Protein AF-A0A8S0X284-F1 (afdb_monomer_lite)

Organism: NCBI:txid2707345

Structure (mmCIF, N/CA/C/O backbone):
data_AF-A0A8S0X284-F1
#
_entry.id   AF-A0A8S0X284-F1
#
loop_
_atom_site.group_PDB
_atom_si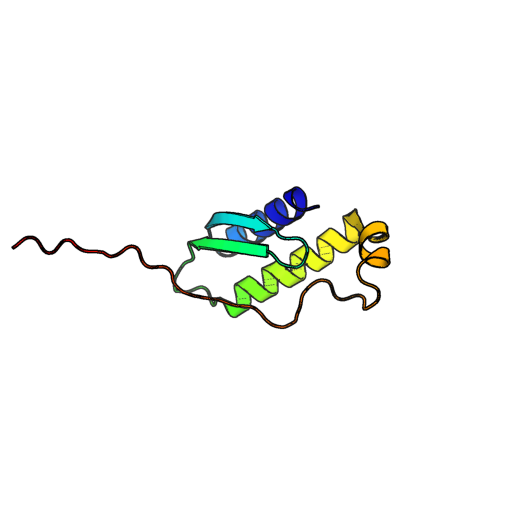te.id
_atom_site.type_symbol
_atom_site.label_atom_id
_atom_site.label_alt_id
_atom_site.label_comp_id
_atom_site.label_asym_id
_atom_site.label_entity_id
_atom_site.label_seq_id
_atom_site.pdbx_PDB_ins_code
_atom_site.Cartn_x
_atom_site.Cartn_y
_atom_site.Cartn_z
_atom_site.occupancy
_atom_site.B_iso_or_equiv
_atom_site.auth_seq_id
_atom_site.auth_comp_id
_atom_site.auth_asym_id
_atom_site.auth_atom_id
_atom_site.pdbx_PDB_model_num
ATOM 1 N N . MET A 1 1 ? 7.916 -13.129 -9.376 1.00 80.75 1 MET A N 1
ATOM 2 C CA . MET A 1 1 ? 7.482 -11.735 -9.134 1.00 80.75 1 MET A CA 1
ATOM 3 C C . MET A 1 1 ? 6.398 -11.617 -8.053 1.00 80.75 1 MET A C 1
ATOM 5 O O . MET A 1 1 ? 6.632 -10.895 -7.093 1.00 80.75 1 MET A O 1
ATOM 9 N N . LEU A 1 2 ? 5.258 -12.328 -8.137 1.00 85.12 2 LEU A N 1
ATOM 10 C CA . LEU A 1 2 ? 4.192 -12.252 -7.111 1.00 85.12 2 LEU A CA 1
ATOM 11 C C . LEU A 1 2 ? 4.647 -12.669 -5.701 1.00 85.12 2 LEU A C 1
ATOM 13 O O . LEU A 1 2 ? 4.325 -11.983 -4.736 1.00 85.12 2 LEU A O 1
ATOM 17 N N . SER A 1 3 ? 5.444 -13.733 -5.571 1.00 87.31 3 SER A N 1
ATOM 18 C CA . SER A 1 3 ? 5.978 -14.165 -4.269 1.00 87.31 3 SER A CA 1
ATOM 19 C C . SER A 1 3 ? 6.895 -13.111 -3.634 1.00 87.31 3 SER A C 1
ATOM 21 O O . SER A 1 3 ? 6.794 -12.839 -2.441 1.00 87.31 3 SER A O 1
ATOM 23 N N . SER A 1 4 ? 7.744 -12.459 -4.435 1.00 91.00 4 SER A N 1
ATOM 24 C CA . SER A 1 4 ? 8.606 -11.360 -3.977 1.00 91.00 4 SER A CA 1
ATOM 25 C C . SER A 1 4 ? 7.776 -10.147 -3.559 1.00 91.00 4 SER A C 1
ATOM 27 O O . SER A 1 4 ? 8.034 -9.542 -2.522 1.00 91.00 4 SER A O 1
ATOM 29 N N . LEU A 1 5 ? 6.726 -9.829 -4.328 1.00 92.62 5 LEU A N 1
ATOM 30 C CA . LEU A 1 5 ? 5.796 -8.752 -4.005 1.00 92.62 5 LEU A CA 1
ATOM 31 C C . LEU A 1 5 ? 5.083 -8.993 -2.669 1.00 92.62 5 LEU A C 1
ATOM 33 O O . LEU A 1 5 ? 5.044 -8.087 -1.837 1.00 92.62 5 LEU A O 1
ATOM 37 N N . ARG A 1 6 ? 4.595 -10.218 -2.441 1.00 94.44 6 ARG A N 1
ATOM 38 C CA . ARG A 1 6 ? 4.014 -10.626 -1.159 1.00 94.44 6 ARG A CA 1
ATOM 39 C C . ARG A 1 6 ? 4.995 -10.391 -0.011 1.00 94.44 6 ARG A C 1
ATOM 41 O O . ARG A 1 6 ? 4.638 -9.726 0.954 1.00 94.44 6 ARG A O 1
ATOM 48 N N . ALA A 1 7 ? 6.241 -10.845 -0.148 1.00 95.00 7 ALA A N 1
ATOM 49 C CA . ALA A 1 7 ? 7.258 -10.680 0.890 1.00 95.00 7 ALA A CA 1
ATOM 50 C C . ALA A 1 7 ? 7.558 -9.200 1.208 1.00 95.00 7 ALA A C 1
ATOM 52 O O . ALA A 1 7 ? 7.788 -8.840 2.363 1.00 95.00 7 ALA A O 1
ATOM 53 N N . TYR A 1 8 ? 7.545 -8.309 0.210 1.00 95.38 8 TYR A N 1
ATOM 54 C CA . TYR A 1 8 ? 7.685 -6.872 0.471 1.00 95.38 8 TYR A CA 1
ATOM 55 C C . TYR A 1 8 ? 6.464 -6.286 1.167 1.00 95.38 8 TYR A C 1
ATOM 57 O O . TYR A 1 8 ? 6.618 -5.447 2.052 1.00 95.38 8 TYR A O 1
ATOM 65 N N . PHE A 1 9 ? 5.263 -6.708 0.780 1.00 96.12 9 PHE A N 1
ATOM 66 C CA . PHE A 1 9 ? 4.038 -6.246 1.419 1.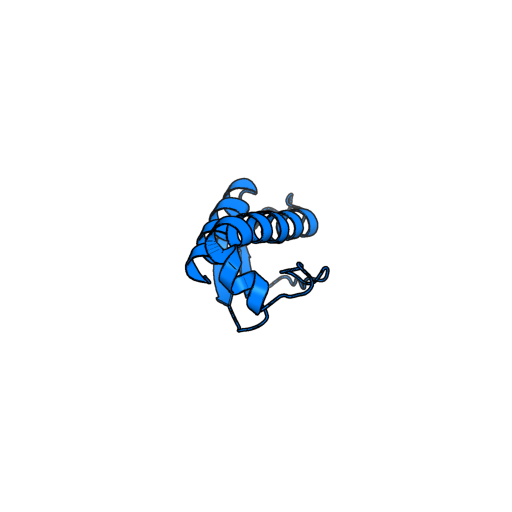00 96.12 9 PHE A CA 1
ATOM 67 C C . PHE A 1 9 ? 3.950 -6.706 2.870 1.00 96.12 9 PHE A C 1
ATOM 69 O O . PHE A 1 9 ? 3.591 -5.896 3.717 1.00 96.12 9 PHE A O 1
ATOM 76 N N . GLU A 1 10 ? 4.351 -7.940 3.177 1.00 95.88 10 GLU A N 1
ATOM 77 C CA . GLU A 1 10 ? 4.442 -8.445 4.551 1.00 95.88 10 GLU A CA 1
ATOM 78 C C . GLU A 1 10 ? 5.413 -7.598 5.386 1.00 95.88 10 GLU A C 1
ATOM 80 O O . GLU A 1 10 ? 5.061 -7.162 6.480 1.00 95.88 10 GLU A O 1
ATOM 85 N N . LYS A 1 11 ? 6.592 -7.261 4.842 1.00 96.12 11 LYS A N 1
ATOM 86 C CA . LYS A 1 11 ? 7.561 -6.374 5.513 1.00 96.12 11 LYS A CA 1
ATOM 87 C C . LYS A 1 11 ? 7.007 -4.977 5.778 1.00 96.12 11 LYS A C 1
ATOM 89 O O . LYS A 1 11 ? 7.222 -4.430 6.855 1.00 96.12 11 LYS A O 1
ATOM 94 N N . VAL A 1 12 ? 6.323 -4.386 4.798 1.00 96.69 12 VAL A N 1
ATOM 95 C CA . VAL A 1 12 ? 5.706 -3.065 4.972 1.00 96.69 12 VAL A CA 1
ATOM 96 C C . VAL A 1 12 ? 4.590 -3.145 6.005 1.00 96.69 12 VAL A C 1
ATOM 98 O O . VAL A 1 12 ? 4.575 -2.323 6.908 1.00 96.69 12 VAL A O 1
ATOM 101 N N . CYS A 1 13 ? 3.699 -4.134 5.919 1.00 96.00 13 CYS A N 1
ATOM 102 C CA . CYS A 1 13 ? 2.600 -4.294 6.869 1.00 96.00 13 CYS A CA 1
ATOM 103 C C . CYS A 1 13 ? 3.111 -4.468 8.302 1.00 96.00 13 CYS A C 1
ATOM 105 O O . CYS A 1 13 ? 2.619 -3.778 9.190 1.00 96.00 13 CYS A O 1
ATOM 107 N N . ALA A 1 14 ? 4.157 -5.272 8.509 1.00 95.31 14 ALA A N 1
ATOM 108 C CA . ALA A 1 14 ? 4.779 -5.441 9.819 1.00 95.31 14 ALA A CA 1
ATOM 109 C C . ALA A 1 14 ? 5.280 -4.112 10.416 1.00 95.31 14 ALA A C 1
ATOM 111 O O . ALA A 1 14 ? 5.139 -3.887 11.611 1.00 95.31 14 ALA A O 1
ATOM 112 N N . GLY A 1 15 ? 5.804 -3.195 9.594 1.00 95.50 15 GLY A N 1
ATOM 113 C CA . GLY A 1 15 ? 6.229 -1.863 10.046 1.00 95.50 15 GLY A CA 1
ATOM 114 C C . GLY A 1 15 ? 5.088 -0.906 10.421 1.00 95.50 15 GLY A C 1
ATOM 115 O O . GLY A 1 15 ? 5.354 0.171 10.946 1.00 95.50 15 GLY A O 1
ATOM 116 N N . PHE A 1 16 ? 3.838 -1.272 10.132 1.00 95.06 16 PHE A N 1
ATOM 117 C CA . PHE A 1 16 ? 2.629 -0.525 10.492 1.00 95.06 16 PHE A CA 1
ATOM 118 C C . PHE A 1 16 ? 1.777 -1.269 11.535 1.00 95.06 16 PHE A C 1
ATOM 120 O O . PHE A 1 16 ? 0.627 -0.892 11.744 1.00 95.06 16 PHE A O 1
ATOM 127 N N . ASP A 1 17 ? 2.304 -2.332 12.153 1.00 95.56 17 ASP A N 1
ATOM 128 C CA . ASP A 1 17 ? 1.546 -3.244 13.023 1.00 95.56 17 ASP A CA 1
ATOM 129 C C . ASP A 1 17 ? 0.311 -3.852 12.326 1.00 95.56 17 ASP A C 1
ATOM 131 O O . ASP A 1 17 ? -0.707 -4.159 12.948 1.00 95.56 17 ASP A O 1
ATOM 135 N N . CYS A 1 18 ? 0.398 -4.022 11.005 1.00 95.19 18 CYS A N 1
ATOM 136 C CA . CYS A 1 18 ? -0.628 -4.633 10.171 1.00 95.19 18 CYS A CA 1
ATOM 137 C C . CYS A 1 18 ? -0.271 -6.087 9.843 1.00 95.19 18 CYS A C 1
ATOM 139 O O . CYS A 1 18 ? 0.892 -6.439 9.644 1.00 95.19 18 CYS A O 1
ATOM 141 N N . GLU A 1 19 ? -1.293 -6.917 9.664 1.00 94.69 19 GLU A N 1
ATOM 142 C CA . GLU A 1 19 ? -1.156 -8.324 9.295 1.00 94.69 19 GLU A CA 1
ATOM 143 C C . GLU A 1 19 ? -1.891 -8.602 7.979 1.00 94.69 19 GLU A C 1
ATOM 145 O O . GLU A 1 19 ? -3.065 -8.259 7.829 1.00 94.69 19 GLU A O 1
ATOM 150 N N . ILE A 1 20 ? -1.220 -9.254 7.027 1.00 94.69 20 ILE A N 1
ATOM 151 C CA . ILE A 1 20 ? -1.845 -9.709 5.780 1.00 94.69 20 ILE A CA 1
ATOM 152 C C . ILE A 1 20 ? -2.538 -11.048 6.036 1.00 94.69 20 ILE A C 1
ATOM 154 O O . ILE A 1 20 ? -1.878 -12.046 6.311 1.00 94.69 20 ILE A O 1
ATOM 158 N N . LYS A 1 21 ? -3.866 -11.074 5.907 1.00 94.38 21 LYS A N 1
ATOM 159 C CA . LYS A 1 21 ? -4.678 -12.296 5.998 1.00 94.38 21 LYS A CA 1
ATOM 160 C C . LYS A 1 21 ? -4.750 -13.028 4.671 1.00 94.38 21 LYS A C 1
ATOM 162 O O . LYS A 1 21 ? -4.579 -14.241 4.632 1.00 94.38 21 LYS A O 1
ATOM 167 N N . GLU A 1 22 ? -4.936 -12.287 3.584 1.00 93.75 22 GLU A N 1
ATOM 168 C CA . GLU A 1 22 ? -4.971 -12.846 2.235 1.00 93.75 22 GLU A CA 1
ATOM 169 C C . GLU A 1 22 ? -4.226 -11.936 1.262 1.00 93.75 22 GLU A C 1
ATOM 171 O O . GLU A 1 22 ? -4.253 -10.708 1.376 1.00 93.75 22 GLU A O 1
ATOM 176 N N . PHE A 1 23 ? -3.555 -12.557 0.294 1.00 94.12 23 PHE A N 1
ATOM 177 C CA . PHE A 1 23 ? -2.848 -11.875 -0.780 1.00 94.12 23 PHE A CA 1
ATOM 178 C C . PHE A 1 23 ? -3.063 -12.647 -2.074 1.00 94.12 23 PHE A C 1
ATOM 180 O O . PHE A 1 23 ? -2.566 -13.767 -2.202 1.00 94.12 23 PHE A O 1
ATOM 187 N N . ASN A 1 24 ? -3.754 -12.021 -3.023 1.00 92.50 24 ASN A N 1
ATOM 188 C CA . ASN A 1 24 ? -3.989 -12.563 -4.355 1.00 92.50 24 ASN A CA 1
ATOM 189 C C . ASN A 1 24 ? -3.552 -11.545 -5.407 1.00 92.50 24 ASN A C 1
ATOM 191 O O . ASN A 1 24 ? -3.688 -10.336 -5.219 1.00 92.50 24 ASN A O 1
ATOM 195 N N . GLY A 1 25 ? -3.007 -12.034 -6.515 1.00 88.88 25 GLY A N 1
ATOM 196 C CA . GLY A 1 25 ? -2.551 -11.199 -7.616 1.00 88.88 25 GLY A CA 1
ATOM 197 C C . GLY A 1 25 ? -3.147 -11.659 -8.930 1.00 88.88 25 GLY A C 1
ATOM 198 O O . GLY A 1 25 ? -3.102 -12.844 -9.245 1.00 88.88 25 GLY A O 1
ATOM 199 N N . GLU A 1 26 ? -3.658 -10.698 -9.684 1.00 88.12 26 GLU A N 1
ATOM 200 C CA . GLU A 1 26 ? -4.058 -10.843 -11.076 1.00 88.12 26 GLU A CA 1
ATOM 201 C C . GLU A 1 26 ? -2.968 -10.269 -11.991 1.00 88.12 26 GLU A C 1
ATOM 203 O O . GLU A 1 26 ? -1.935 -9.765 -11.538 1.00 88.12 26 GLU A O 1
ATOM 208 N N . LYS A 1 27 ? -3.178 -10.348 -13.308 1.00 80.94 27 LYS A N 1
ATOM 209 C CA . LYS A 1 27 ? -2.201 -9.860 -14.298 1.00 80.94 27 LYS A CA 1
ATOM 210 C C . LYS A 1 27 ? -1.933 -8.353 -14.204 1.00 80.94 27 LYS A C 1
ATOM 212 O O . LYS A 1 27 ? -0.840 -7.918 -14.554 1.00 80.94 27 LYS A O 1
ATOM 217 N N . ASP A 1 28 ? -2.910 -7.567 -13.767 1.00 86.12 28 ASP A N 1
ATOM 218 C CA . ASP A 1 28 ? -2.882 -6.100 -13.787 1.00 86.12 28 ASP A CA 1
ATOM 219 C C . ASP A 1 28 ? -3.102 -5.448 -12.409 1.00 86.12 28 ASP A C 1
ATOM 221 O O . ASP A 1 28 ? -2.904 -4.239 -12.269 1.00 86.12 28 ASP A O 1
ATOM 225 N N . HIS A 1 29 ? -3.464 -6.217 -11.377 1.00 90.06 29 HIS A N 1
ATOM 226 C CA . HIS A 1 29 ? -3.707 -5.698 -10.030 1.00 90.06 29 HIS A CA 1
ATOM 227 C C . HIS A 1 29 ? -3.476 -6.744 -8.929 1.00 90.06 29 HIS A C 1
ATOM 229 O O . HIS A 1 29 ? -3.341 -7.937 -9.184 1.00 90.06 29 HIS A O 1
ATOM 235 N N . VAL A 1 30 ? -3.421 -6.287 -7.676 1.00 93.69 30 VAL A N 1
ATOM 236 C CA . VAL A 1 30 ? -3.279 -7.138 -6.485 1.00 93.69 30 VAL A CA 1
ATOM 237 C C . VAL A 1 30 ? -4.347 -6.797 -5.456 1.00 93.69 30 VAL A C 1
ATOM 239 O O . VAL A 1 30 ? -4.658 -5.625 -5.246 1.00 93.69 30 VAL A O 1
ATOM 242 N N . HIS A 1 31 ? -4.870 -7.827 -4.799 1.00 94.00 31 HIS A N 1
ATOM 243 C CA . HIS A 1 31 ? -5.831 -7.739 -3.705 1.00 94.00 31 HIS A CA 1
ATOM 244 C C . HIS A 1 31 ? -5.154 -8.114 -2.394 1.00 94.00 31 HIS A C 1
ATOM 246 O O . HIS A 1 31 ? -4.453 -9.126 -2.311 1.00 94.00 31 HIS A O 1
ATOM 252 N N . LEU A 1 32 ? -5.387 -7.304 -1.364 1.00 94.56 32 LEU A N 1
ATOM 253 C CA . LEU A 1 32 ? -4.940 -7.586 -0.008 1.00 94.56 32 LEU A CA 1
ATOM 254 C C . LEU A 1 32 ? -6.139 -7.567 0.932 1.00 94.56 32 LEU A C 1
ATOM 256 O O . LEU A 1 32 ? -6.887 -6.590 0.956 1.00 94.56 32 LEU A O 1
ATOM 260 N N . LEU A 1 33 ? -6.252 -8.600 1.761 1.00 94.44 33 LEU A N 1
ATOM 261 C CA . LEU A 1 33 ? -7.053 -8.554 2.977 1.00 94.44 33 LEU A CA 1
ATOM 262 C C . LEU A 1 33 ? -6.104 -8.338 4.151 1.00 94.44 33 LEU A C 1
ATOM 264 O O . LEU A 1 33 ? -5.213 -9.157 4.385 1.00 94.44 33 LEU A O 1
ATOM 268 N N . ILE A 1 34 ? -6.280 -7.233 4.874 1.00 93.94 34 ILE A N 1
ATOM 269 C CA . ILE A 1 34 ? -5.392 -6.837 5.968 1.00 93.94 34 ILE A CA 1
ATOM 270 C C . ILE A 1 34 ? -6.165 -6.598 7.261 1.00 93.94 34 ILE A C 1
ATOM 272 O O . ILE A 1 34 ? -7.217 -5.961 7.261 1.00 93.94 34 ILE A O 1
ATOM 276 N N . ASN A 1 35 ? -5.585 -7.044 8.369 1.00 93.88 35 ASN A N 1
ATOM 277 C CA . ASN A 1 35 ? -5.918 -6.540 9.692 1.00 93.88 35 ASN A CA 1
ATOM 278 C C . ASN A 1 35 ? -4.980 -5.376 10.003 1.00 93.88 35 ASN A C 1
ATOM 280 O O . ASN A 1 35 ? -3.769 -5.496 9.820 1.00 93.88 35 ASN A O 1
ATOM 284 N N . TYR A 1 36 ? -5.524 -4.254 10.466 1.0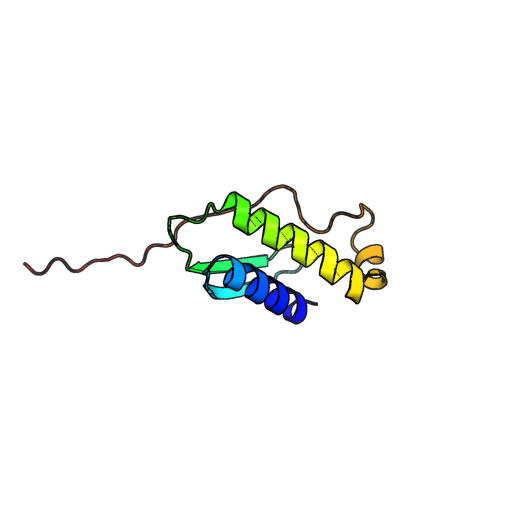0 93.19 36 TYR A N 1
ATOM 285 C CA . TYR A 1 36 ? -4.738 -3.063 10.772 1.00 93.19 36 TYR A CA 1
ATOM 286 C C . TYR A 1 36 ? -5.299 -2.328 12.001 1.00 93.19 36 TYR A C 1
ATOM 288 O O . TYR A 1 36 ? -6.515 -2.355 12.223 1.00 93.19 36 TYR A O 1
ATOM 296 N N . PRO A 1 37 ? -4.453 -1.659 12.804 1.00 93.31 37 PRO A N 1
ATOM 297 C CA . PRO A 1 37 ? -4.912 -0.838 13.917 1.00 93.31 37 PRO A CA 1
ATOM 298 C C . PRO A 1 37 ? -5.715 0.377 13.426 1.00 93.31 37 PRO A C 1
ATOM 300 O O . PRO A 1 37 ? -5.349 0.985 12.419 1.00 93.31 37 PRO A O 1
ATOM 303 N N . PRO A 1 38 ? -6.743 0.834 14.164 1.00 91.25 38 PRO A N 1
ATOM 304 C CA . PRO A 1 38 ? -7.542 2.000 13.770 1.00 91.25 38 PRO A CA 1
ATOM 305 C C . PRO A 1 38 ? -6.738 3.312 13.735 1.00 91.25 38 PRO A C 1
ATOM 307 O O . PRO A 1 38 ? -7.167 4.285 13.122 1.00 91.25 38 PRO A O 1
ATOM 310 N N . THR A 1 39 ? -5.566 3.350 14.373 1.00 94.12 39 THR A N 1
ATOM 311 C CA . THR A 1 39 ? -4.629 4.482 14.346 1.00 94.12 39 THR A CA 1
ATOM 312 C C . THR A 1 39 ? -3.866 4.599 13.023 1.00 94.12 39 THR A C 1
ATOM 314 O O . THR A 1 39 ? -3.304 5.657 12.727 1.00 94.12 39 THR A O 1
ATOM 317 N N . VAL A 1 40 ? -3.843 3.542 12.205 1.00 94.81 40 VAL A N 1
ATOM 318 C CA . VAL A 1 40 ? -3.155 3.535 10.914 1.00 94.81 40 VAL A CA 1
ATOM 319 C C . VAL A 1 40 ? -4.049 4.146 9.841 1.00 94.81 40 VAL A C 1
ATOM 321 O O . VAL A 1 40 ? -5.102 3.623 9.484 1.00 94.81 40 VAL A O 1
ATOM 324 N N . ALA A 1 41 ? -3.583 5.246 9.254 1.00 95.81 41 ALA A N 1
ATOM 325 C CA . ALA A 1 41 ? -4.214 5.810 8.070 1.00 95.81 41 ALA A CA 1
ATOM 326 C C . ALA A 1 41 ? -3.966 4.902 6.852 1.00 95.81 41 ALA A C 1
ATOM 328 O O . ALA A 1 41 ? -2.824 4.752 6.409 1.00 95.81 41 ALA A O 1
ATOM 329 N N . ILE A 1 42 ? -5.038 4.365 6.260 1.00 94.31 42 ILE A N 1
ATOM 330 C CA . ILE A 1 42 ? -4.969 3.4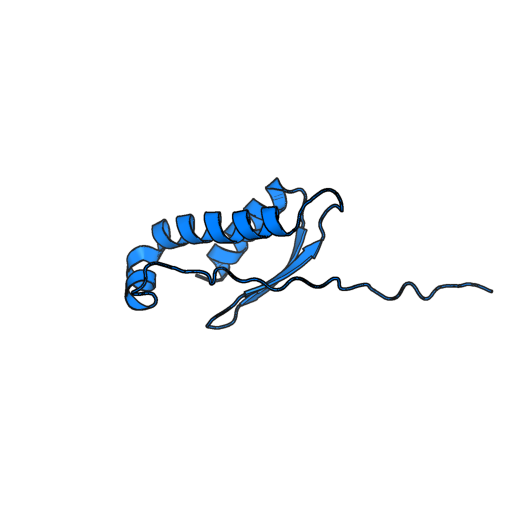88 5.076 1.00 94.31 42 ILE A CA 1
ATOM 331 C C . ILE A 1 42 ? -4.189 4.125 3.924 1.00 94.31 42 ILE A C 1
ATOM 333 O O . ILE A 1 42 ? -3.374 3.462 3.287 1.00 94.31 42 ILE A O 1
ATOM 337 N N . SER A 1 43 ? -4.365 5.425 3.693 1.00 96.00 43 SER A N 1
ATOM 338 C CA . SER A 1 43 ? -3.628 6.152 2.656 1.00 96.00 43 SER A CA 1
ATOM 339 C C . SER A 1 43 ? -2.109 6.092 2.859 1.00 96.00 43 SER A C 1
ATOM 341 O O . SER A 1 43 ? -1.368 5.913 1.893 1.00 96.00 43 SER A O 1
ATOM 343 N N . LYS A 1 44 ? -1.627 6.176 4.108 1.00 96.44 44 LYS A N 1
ATOM 344 C CA . LYS A 1 44 ? -0.196 6.053 4.430 1.00 96.44 44 LYS A CA 1
ATOM 345 C C . LYS A 1 44 ? 0.311 4.636 4.177 1.00 96.44 44 LYS A C 1
ATOM 347 O O . LYS A 1 44 ? 1.369 4.479 3.569 1.00 96.44 44 LYS A O 1
ATOM 352 N N . LEU A 1 45 ? -0.454 3.627 4.593 1.00 96.31 45 LEU A N 1
ATOM 353 C CA . LEU A 1 45 ? -0.111 2.226 4.362 1.00 96.31 45 LEU A CA 1
ATOM 354 C C . LEU A 1 45 ? -0.022 1.918 2.860 1.00 96.31 45 LEU A C 1
ATOM 356 O O . LEU A 1 45 ? 0.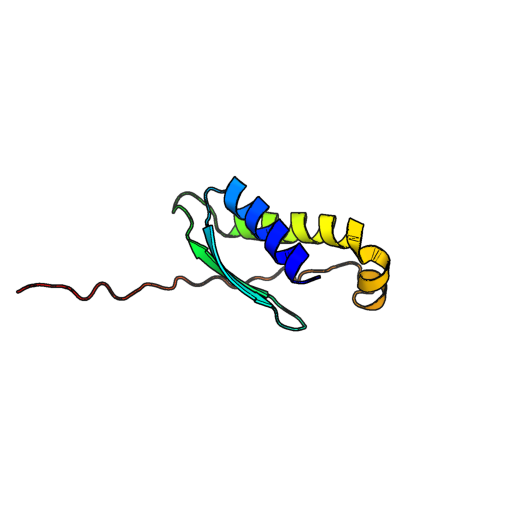996 1.406 2.401 1.00 96.31 45 LEU A O 1
ATOM 360 N N . VAL A 1 46 ? -1.034 2.299 2.074 1.00 96.44 46 VAL A N 1
ATOM 361 C CA . VAL A 1 46 ? -1.058 2.068 0.620 1.00 96.44 46 VAL A CA 1
ATOM 362 C C . VAL A 1 46 ? 0.086 2.794 -0.086 1.00 96.44 46 VAL A C 1
ATOM 364 O O . VAL A 1 46 ? 0.732 2.209 -0.956 1.00 96.44 46 VAL A O 1
ATOM 367 N N . ASN A 1 47 ? 0.384 4.037 0.302 1.00 96.56 47 ASN A N 1
ATOM 368 C CA . ASN A 1 47 ? 1.522 4.771 -0.252 1.00 96.56 47 ASN A CA 1
ATOM 369 C C . ASN A 1 47 ? 2.847 4.046 0.015 1.00 96.56 47 ASN A C 1
ATOM 371 O O . ASN A 1 47 ? 3.675 3.933 -0.891 1.00 96.56 47 ASN A O 1
ATOM 375 N N . SER A 1 48 ? 3.030 3.509 1.224 1.00 97.00 48 SER A N 1
ATOM 376 C CA . SER A 1 48 ? 4.221 2.732 1.573 1.00 97.00 48 SER A CA 1
ATOM 377 C C . SER A 1 48 ? 4.298 1.419 0.789 1.00 97.00 48 SER A C 1
ATOM 379 O O . SER A 1 48 ? 5.324 1.133 0.171 1.00 97.00 48 SER A O 1
ATOM 381 N N . LEU A 1 49 ? 3.194 0.663 0.715 1.00 96.75 49 LEU A N 1
ATOM 382 C CA . LEU A 1 49 ? 3.115 -0.587 -0.047 1.00 96.75 49 LEU A CA 1
ATOM 383 C C . LEU A 1 49 ? 3.499 -0.359 -1.510 1.00 96.75 49 LEU A C 1
ATOM 385 O O . LEU A 1 49 ? 4.410 -1.013 -2.026 1.00 96.75 49 LEU A O 1
ATOM 389 N N . LYS A 1 50 ? 2.863 0.613 -2.173 1.00 95.12 50 LYS A N 1
ATOM 390 C CA . LYS A 1 50 ? 3.150 0.948 -3.571 1.00 95.12 50 LYS A CA 1
ATOM 391 C C . LYS A 1 50 ? 4.581 1.447 -3.756 1.00 95.12 50 LYS A C 1
ATOM 393 O O . LYS A 1 50 ? 5.267 0.978 -4.658 1.00 95.12 50 LYS A O 1
ATOM 398 N N . GLY A 1 51 ? 5.053 2.363 -2.913 1.00 95.31 51 GLY A N 1
ATOM 399 C CA . GLY A 1 51 ? 6.384 2.959 -3.040 1.00 95.31 51 GLY A CA 1
ATOM 400 C C . GLY A 1 51 ? 7.513 1.945 -2.853 1.00 95.31 51 GLY A C 1
ATOM 401 O O . GLY A 1 51 ? 8.379 1.810 -3.722 1.00 95.31 51 GLY A O 1
ATOM 402 N N . VAL A 1 52 ? 7.480 1.194 -1.749 1.00 95.62 52 VAL A N 1
ATOM 403 C CA . VAL A 1 52 ? 8.512 0.201 -1.416 1.00 95.62 52 VAL A CA 1
ATOM 404 C C . VAL A 1 52 ? 8.537 -0.914 -2.453 1.00 95.62 52 VAL A C 1
ATOM 406 O O . VAL A 1 52 ? 9.600 -1.199 -3.004 1.00 95.62 52 VAL A O 1
ATOM 409 N N . SER A 1 53 ? 7.384 -1.501 -2.789 1.00 94.19 53 SER A N 1
ATOM 410 C CA . SER A 1 53 ? 7.331 -2.563 -3.803 1.00 94.19 53 SER A CA 1
ATOM 411 C C . SER A 1 53 ? 7.827 -2.088 -5.164 1.00 94.19 53 SER A C 1
ATOM 413 O O . SER A 1 53 ? 8.593 -2.792 -5.811 1.00 94.19 53 SER A O 1
ATOM 415 N N . SER A 1 54 ? 7.468 -0.873 -5.581 1.00 92.75 54 SER A N 1
ATOM 416 C CA . SER A 1 54 ? 7.908 -0.319 -6.859 1.00 92.75 54 SER A CA 1
ATOM 417 C C . SER A 1 54 ? 9.425 -0.113 -6.899 1.00 92.75 54 SER A C 1
ATOM 419 O O . SER A 1 54 ? 10.057 -0.376 -7.922 1.00 92.75 54 SER A O 1
ATOM 421 N N . ARG A 1 55 ? 10.034 0.318 -5.788 1.00 93.12 55 ARG A N 1
ATOM 422 C CA . ARG A 1 55 ? 11.494 0.444 -5.675 1.00 93.12 55 ARG A CA 1
ATOM 423 C C . ARG A 1 55 ? 12.182 -0.921 -5.703 1.00 93.12 55 ARG A C 1
ATOM 425 O O . ARG A 1 55 ? 13.151 -1.092 -6.437 1.00 93.12 55 ARG A O 1
ATOM 432 N N . MET A 1 56 ? 11.692 -1.877 -4.918 1.00 94.12 56 MET A N 1
ATOM 433 C CA . MET A 1 56 ? 12.321 -3.192 -4.781 1.00 94.12 56 MET A CA 1
ATOM 434 C C . MET A 1 56 ? 12.176 -4.033 -6.051 1.00 94.12 56 MET A C 1
ATOM 436 O O . MET A 1 56 ? 13.161 -4.578 -6.538 1.00 94.12 56 MET A O 1
ATOM 440 N N . LEU A 1 57 ? 10.990 -4.044 -6.664 1.00 91.94 57 LEU A N 1
ATOM 441 C CA . LEU A 1 57 ? 10.765 -4.762 -7.915 1.00 91.94 57 LEU A CA 1
ATOM 442 C C . LEU A 1 57 ? 11.581 -4.180 -9.071 1.00 91.94 57 LEU A C 1
ATOM 444 O O . LEU A 1 57 ? 12.102 -4.946 -9.869 1.00 91.94 57 LEU A O 1
ATOM 448 N N . ARG A 1 58 ? 11.771 -2.854 -9.148 1.00 90.56 58 ARG A N 1
ATOM 449 C CA . ARG A 1 58 ? 12.693 -2.275 -10.143 1.00 90.56 58 ARG A CA 1
ATOM 450 C C . ARG A 1 58 ? 14.145 -2.667 -9.905 1.00 90.56 58 ARG A C 1
ATOM 452 O O . ARG A 1 58 ? 14.893 -2.740 -10.865 1.00 90.56 58 ARG A O 1
ATOM 459 N N . LYS A 1 59 ? 14.554 -2.912 -8.659 1.00 91.50 59 LYS A N 1
ATOM 460 C CA . LYS A 1 59 ? 15.917 -3.364 -8.359 1.00 91.50 59 LYS A CA 1
ATOM 461 C C . LYS A 1 59 ? 16.145 -4.813 -8.802 1.00 91.50 59 LYS A C 1
ATOM 463 O O . LYS A 1 59 ? 17.230 -5.125 -9.272 1.00 91.50 59 LYS A O 1
ATOM 468 N N . GLU A 1 60 ? 15.146 -5.677 -8.637 1.00 91.38 60 GLU A N 1
ATOM 469 C CA . GLU A 1 60 ? 15.282 -7.120 -8.892 1.00 91.38 60 GLU A CA 1
ATOM 470 C C . GLU A 1 60 ? 14.822 -7.555 -10.293 1.00 91.38 60 GLU A C 1
ATOM 472 O O . GLU A 1 60 ? 15.365 -8.507 -10.840 1.00 91.38 60 GLU A O 1
ATOM 477 N N . TYR A 1 61 ? 13.859 -6.849 -10.891 1.00 90.25 61 TYR A N 1
ATOM 478 C CA . TYR A 1 61 ? 13.175 -7.238 -12.132 1.00 90.25 61 TYR A CA 1
ATOM 479 C C . TYR A 1 61 ? 13.176 -6.114 -13.183 1.00 90.25 61 TYR A C 1
ATOM 481 O O . TYR A 1 61 ? 12.241 -6.007 -13.974 1.00 90.25 61 TYR A O 1
ATOM 489 N N . ALA A 1 62 ? 14.200 -5.248 -13.192 1.00 87.81 62 ALA A N 1
ATOM 490 C CA . ALA A 1 62 ? 14.291 -4.093 -14.099 1.00 87.81 62 ALA A CA 1
ATOM 491 C C . ALA A 1 62 ? 14.020 -4.460 -15.569 1.00 87.81 62 ALA A C 1
ATOM 493 O O . ALA A 1 62 ? 13.211 -3.811 -16.226 1.00 87.81 62 ALA A O 1
ATOM 494 N N . GLU A 1 63 ? 14.661 -5.522 -16.064 1.00 88.31 63 GLU A N 1
ATOM 495 C CA . GLU A 1 63 ? 14.559 -5.968 -17.459 1.00 88.31 63 GLU A CA 1
ATOM 496 C C . GLU A 1 63 ? 13.137 -6.402 -17.844 1.00 88.31 63 GLU A C 1
ATOM 498 O O . GLU A 1 63 ? 12.625 -6.008 -18.892 1.00 88.31 63 GLU A O 1
ATOM 503 N N . GLU A 1 64 ? 12.468 -7.180 -16.989 1.00 87.00 64 GLU A N 1
ATOM 504 C CA . GLU A 1 64 ? 11.078 -7.604 -17.207 1.00 87.00 64 GLU A CA 1
ATOM 505 C C . GLU A 1 64 ? 10.121 -6.410 -17.124 1.00 87.00 64 GLU A C 1
ATOM 507 O O . GLU A 1 64 ? 9.262 -6.224 -17.989 1.00 87.00 64 GLU A O 1
ATOM 512 N N . LEU A 1 65 ? 10.297 -5.554 -16.115 1.00 86.56 65 LEU A N 1
ATOM 513 C CA . LEU A 1 65 ? 9.439 -4.394 -15.897 1.00 86.56 65 LEU A CA 1
ATOM 514 C C . LEU A 1 65 ? 9.561 -3.354 -17.005 1.00 86.56 65 LEU A C 1
ATOM 516 O O . LEU A 1 65 ? 8.548 -2.778 -17.383 1.00 86.56 65 LEU A O 1
ATOM 520 N N . ASN A 1 66 ? 10.755 -3.127 -17.550 1.00 84.94 66 ASN A N 1
ATOM 521 C CA . ASN A 1 66 ? 10.956 -2.183 -18.649 1.00 84.94 66 ASN A CA 1
ATOM 522 C C . ASN A 1 66 ? 10.297 -2.663 -19.951 1.00 84.94 66 ASN A C 1
ATOM 524 O O . ASN A 1 66 ? 9.874 -1.838 -20.759 1.00 84.94 66 ASN A O 1
ATOM 528 N N . ARG A 1 67 ? 10.157 -3.984 -20.143 1.00 83.00 67 ARG A N 1
ATOM 529 C CA . ARG A 1 67 ? 9.433 -4.561 -21.290 1.00 83.00 67 ARG A CA 1
ATOM 530 C C . ARG A 1 67 ? 7.919 -4.418 -21.158 1.00 83.00 67 ARG A C 1
ATOM 532 O O . ARG A 1 67 ? 7.245 -4.208 -22.160 1.00 83.00 67 ARG A O 1
ATOM 539 N N . ILE A 1 68 ? 7.389 -4.540 -19.941 1.00 80.31 68 ILE A N 1
ATOM 540 C CA . ILE A 1 68 ? 5.941 -4.506 -19.678 1.00 80.31 68 ILE A CA 1
ATOM 541 C C . ILE A 1 68 ? 5.447 -3.061 -19.482 1.00 80.31 68 ILE A C 1
ATOM 543 O O . ILE A 1 68 ? 4.415 -2.665 -20.022 1.00 80.31 68 ILE A O 1
ATOM 547 N N . TYR A 1 69 ? 6.194 -2.251 -18.732 1.00 75.38 69 TYR A N 1
ATOM 548 C CA . TYR A 1 69 ? 5.805 -0.915 -18.283 1.00 75.38 69 TYR A CA 1
ATOM 549 C C . TYR A 1 69 ? 6.723 0.165 -18.864 1.00 75.38 69 TYR A C 1
ATOM 551 O O . TYR A 1 69 ? 7.587 0.723 -18.189 1.00 75.38 69 TYR A O 1
ATOM 559 N N . TRP A 1 70 ? 6.474 0.537 -20.118 1.00 64.81 70 TRP A N 1
ATOM 560 C CA . TRP A 1 70 ? 7.249 1.563 -20.828 1.00 64.81 70 TRP A CA 1
ATOM 561 C C . TRP A 1 70 ? 7.127 2.979 -20.234 1.00 64.81 70 TRP A C 1
ATOM 563 O O . TRP A 1 70 ? 8.011 3.809 -20.421 1.00 64.81 70 TRP A O 1
ATOM 573 N N . LYS A 1 71 ? 6.053 3.269 -19.482 1.00 69.50 71 LYS A N 1
ATOM 574 C CA . LYS A 1 71 ? 5.848 4.569 -18.810 1.00 69.50 71 LYS A CA 1
ATOM 575 C C . LYS A 1 71 ? 6.606 4.711 -17.486 1.00 69.50 71 LYS A C 1
ATOM 577 O O . LYS A 1 71 ? 6.452 5.724 -16.811 1.00 69.50 71 LYS A O 1
ATOM 582 N N . GLY A 1 72 ? 7.373 3.700 -17.071 1.00 72.50 72 GLY A N 1
ATOM 583 C CA . GLY A 1 72 ? 8.159 3.751 -15.837 1.00 72.50 72 GLY A CA 1
ATOM 584 C C . GLY A 1 72 ? 7.322 3.799 -14.553 1.00 72.50 72 GLY A C 1
ATOM 585 O O . GLY A 1 72 ? 7.879 4.016 -13.479 1.00 72.50 72 GLY A O 1
ATOM 586 N N . VAL A 1 73 ? 6.007 3.568 -14.625 1.00 82.81 73 VAL A N 1
ATOM 587 C CA . VAL A 1 73 ? 5.084 3.546 -13.481 1.00 82.81 73 VAL A CA 1
ATOM 588 C C . VAL A 1 73 ? 4.528 2.134 -13.323 1.00 82.81 73 VAL A C 1
ATOM 590 O O . VAL A 1 73 ? 3.909 1.612 -14.244 1.00 82.81 73 VAL A O 1
ATOM 593 N N . LEU A 1 74 ? 4.754 1.530 -12.152 1.00 88.25 74 LEU A N 1
ATOM 594 C CA . LEU A 1 74 ? 4.267 0.181 -11.837 1.00 88.25 74 LEU A CA 1
ATOM 595 C C . LEU A 1 74 ? 2.811 0.183 -11.353 1.00 88.25 74 LEU A C 1
ATOM 597 O O . LEU A 1 74 ? 2.033 -0.689 -11.714 1.00 88.25 74 LEU A O 1
ATOM 601 N N . TRP A 1 75 ? 2.452 1.155 -10.511 1.00 91.75 75 TRP A N 1
ATOM 602 C CA . TRP A 1 75 ? 1.146 1.217 -9.858 1.00 91.75 75 TRP A CA 1
ATOM 603 C C . TRP A 1 75 ? 0.345 2.409 -10.360 1.00 91.75 75 TRP A C 1
ATOM 605 O O . TRP A 1 75 ? 0.876 3.516 -10.440 1.00 91.75 75 TRP A O 1
ATOM 615 N N . SER A 1 76 ? -0.954 2.210 -10.593 1.00 90.88 76 SER A N 1
ATOM 616 C CA . SER A 1 76 ? -1.880 3.336 -10.727 1.00 90.88 76 SER A CA 1
ATOM 617 C C . SER A 1 76 ? -1.799 4.243 -9.484 1.00 90.88 76 SER A C 1
ATOM 619 O O . SER A 1 76 ? -1.659 3.729 -8.363 1.00 90.88 76 SER A O 1
ATOM 621 N N . PRO A 1 77 ? -1.937 5.575 -9.629 1.00 90.00 77 PRO A N 1
ATOM 622 C CA . PRO A 1 77 ? -2.105 6.474 -8.489 1.00 90.00 77 PRO A CA 1
ATOM 623 C C . PRO A 1 77 ? -3.307 6.088 -7.611 1.00 90.00 77 PRO A C 1
ATOM 625 O O . PRO A 1 77 ? -3.249 6.204 -6.388 1.00 90.00 77 PRO A O 1
ATOM 628 N N . SER A 1 78 ? -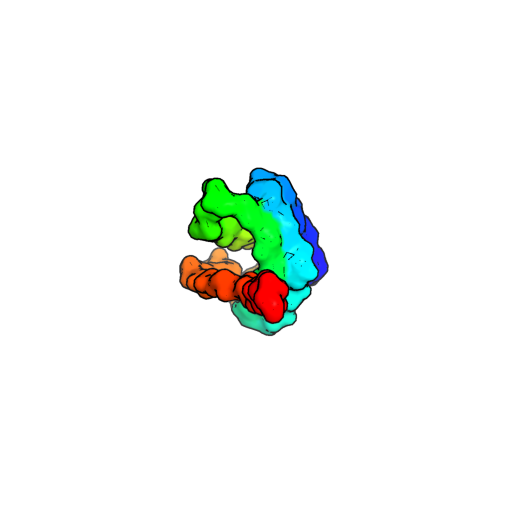4.373 5.556 -8.216 1.00 94.31 78 SER A N 1
ATOM 629 C CA . SER A 1 78 ? -5.607 5.168 -7.526 1.00 94.31 78 SER A CA 1
ATOM 630 C C . SER A 1 78 ? -5.481 3.853 -6.749 1.00 94.31 78 SER A C 1
ATOM 632 O O . SER A 1 78 ? -4.680 2.980 -7.083 1.00 94.31 78 SER A O 1
ATOM 634 N N . TYR A 1 79 ? -6.272 3.703 -5.689 1.00 95.62 79 TYR A N 1
ATOM 635 C CA . TYR A 1 79 ? -6.452 2.454 -4.946 1.00 95.62 79 TYR A CA 1
ATOM 636 C C . TYR A 1 79 ? -7.905 2.333 -4.485 1.00 95.62 79 TYR A C 1
ATOM 638 O O . TYR A 1 79 ? -8.607 3.339 -4.386 1.00 95.62 79 TYR A O 1
ATOM 646 N N . PHE A 1 80 ? -8.334 1.108 -4.192 1.00 94.12 80 PHE A N 1
ATOM 647 C CA . PHE A 1 80 ? -9.619 0.822 -3.562 1.00 94.12 80 PHE A CA 1
ATOM 648 C C . PHE A 1 80 ? -9.387 0.344 -2.127 1.00 94.12 80 PHE A C 1
ATOM 650 O O . PHE A 1 80 ? -8.440 -0.397 -1.867 1.00 94.12 80 PHE A O 1
ATOM 657 N N . ALA A 1 81 ? -10.242 0.777 -1.203 1.00 93.12 81 ALA A N 1
ATOM 658 C CA . ALA A 1 81 ? -10.265 0.301 0.173 1.00 93.12 81 ALA A CA 1
ATOM 659 C C . ALA A 1 81 ? -11.720 0.171 0.631 1.00 93.12 81 ALA A C 1
ATOM 661 O O . ALA A 1 81 ? -12.509 1.101 0.467 1.00 93.12 81 ALA A O 1
ATOM 662 N N . GLY A 1 82 ? -12.058 -0.976 1.214 1.00 91.06 82 GLY A N 1
ATOM 663 C CA . GLY A 1 82 ? -13.366 -1.248 1.799 1.00 91.06 82 GLY A CA 1
ATOM 664 C C . GLY A 1 82 ? -13.200 -2.026 3.097 1.00 91.06 82 GLY A C 1
ATOM 665 O O . GLY A 1 82 ? -12.286 -2.840 3.219 1.00 91.06 82 GLY A O 1
ATOM 666 N N . SER A 1 83 ? -14.057 -1.760 4.080 1.00 87.50 83 SER A N 1
ATOM 667 C CA . SER A 1 83 ? -14.094 -2.531 5.320 1.00 87.50 83 SER A CA 1
ATOM 668 C C . SER A 1 83 ? -14.943 -3.790 5.130 1.00 87.50 83 SER A C 1
ATOM 670 O O . SER A 1 83 ? -16.087 -3.729 4.685 1.00 87.50 83 SER A O 1
ATOM 672 N N . GLY A 1 84 ? -14.380 -4.947 5.478 1.00 77.69 84 GLY A N 1
ATOM 673 C CA . GLY A 1 84 ? -15.107 -6.210 5.580 1.00 77.69 84 GLY A CA 1
ATOM 674 C C . GLY A 1 84 ? -15.350 -6.534 7.049 1.00 77.69 84 GLY A C 1
ATOM 675 O O . GLY A 1 84 ? -14.403 -6.806 7.780 1.00 77.69 84 GLY A O 1
ATOM 676 N N . GLY A 1 85 ? -16.601 -6.468 7.501 1.00 68.00 85 GLY A N 1
ATOM 677 C CA . GLY A 1 85 ? -16.984 -6.848 8.860 1.00 68.00 85 GLY A CA 1
ATOM 678 C C . GLY A 1 85 ? -17.628 -8.229 8.877 1.00 68.00 85 GLY A C 1
ATOM 679 O O . GLY A 1 85 ? -18.654 -8.434 8.231 1.00 68.00 85 GLY A O 1
ATOM 680 N N . GLY A 1 86 ? -17.073 -9.167 9.648 1.00 59.81 86 GLY A N 1
ATOM 681 C CA . GLY A 1 86 ? -17.819 -10.358 10.049 1.00 59.81 86 GLY A CA 1
ATOM 682 C C . GLY A 1 86 ? -19.012 -9.918 10.895 1.00 59.81 86 GLY A C 1
ATOM 683 O O . GLY A 1 86 ? -18.831 -9.235 11.901 1.00 59.81 86 GLY A O 1
ATOM 684 N N . ALA A 1 87 ? -20.231 -10.249 10.469 1.00 48.34 87 ALA A N 1
ATOM 685 C CA . ALA A 1 87 ? -21.441 -9.904 11.202 1.00 48.34 87 ALA A CA 1
ATOM 686 C C . ALA A 1 87 ? -21.347 -10.421 12.648 1.00 48.34 87 ALA A C 1
ATOM 688 O O . ALA A 1 87 ? -21.455 -11.622 12.892 1.00 48.34 87 ALA A O 1
ATOM 689 N N . ALA A 1 88 ? -21.197 -9.520 13.619 1.00 51.34 88 ALA A N 1
ATOM 690 C CA . ALA A 1 88 ? -21.406 -9.836 15.023 1.00 51.34 88 ALA A CA 1
ATOM 691 C C . ALA A 1 88 ? -22.913 -10.010 15.263 1.00 51.34 88 ALA A C 1
ATOM 693 O O . ALA A 1 88 ? -23.578 -9.148 15.827 1.00 51.34 88 ALA A O 1
ATOM 694 N N . ARG A 1 89 ? -23.490 -11.122 14.794 1.00 54.69 89 ARG A N 1
ATOM 695 C CA . ARG A 1 89 ? -24.826 -11.549 15.217 1.00 54.69 89 ARG A CA 1
ATOM 696 C C . ARG A 1 89 ? -24.675 -12.525 16.377 1.00 54.69 89 ARG A C 1
ATOM 698 O O . ARG A 1 89 ? -24.691 -13.737 16.205 1.00 54.69 89 ARG A O 1
ATOM 705 N N . ARG A 1 90 ? -24.528 -11.970 17.576 1.00 51.56 90 ARG A N 1
ATOM 706 C CA . ARG A 1 90 ? -24.904 -12.639 18.824 1.00 51.56 90 ARG A CA 1
ATOM 707 C C . ARG A 1 90 ? -25.480 -11.587 19.762 1.00 51.56 90 ARG A C 1
ATOM 709 O O . ARG A 1 90 ? -24.777 -11.030 20.592 1.00 51.56 90 ARG A O 1
ATOM 716 N N . TYR A 1 91 ? -26.770 -11.322 19.595 1.00 50.31 91 TYR A N 1
ATOM 717 C CA . TYR A 1 91 ? -27.598 -10.923 20.725 1.00 50.31 91 TYR A CA 1
ATOM 718 C C . TYR A 1 91 ? -28.131 -12.221 21.335 1.00 50.31 91 TYR A C 1
ATOM 720 O O . TYR A 1 91 ? -28.892 -12.911 20.654 1.00 50.31 91 TYR A O 1
ATOM 728 N N . PRO A 1 92 ? -27.704 -12.615 22.546 1.00 63.06 92 PRO A N 1
ATOM 729 C CA . PRO A 1 92 ? -28.436 -13.587 23.326 1.00 63.06 92 PRO A CA 1
ATOM 730 C C . PRO A 1 92 ? -29.523 -12.816 24.082 1.00 63.06 92 PRO A C 1
ATOM 732 O O . PRO A 1 92 ? -29.234 -12.136 25.066 1.00 63.06 92 PRO A O 1
ATOM 735 N N . TYR A 1 93 ? -30.751 -12.880 23.580 1.00 48.97 93 TYR A N 1
ATOM 736 C CA . TYR A 1 93 ? -31.932 -12.804 24.433 1.00 48.97 93 TYR A CA 1
ATOM 737 C C . TYR A 1 93 ? -32.580 -14.180 24.379 1.00 48.97 93 TYR A C 1
ATOM 739 O O . TYR A 1 93 ? -32.774 -14.666 23.240 1.00 48.97 93 TYR A O 1
#

Radius of gyration: 15.84 Å; chains: 1; bounding box: 48×21×46 Å

InterPro domains:
  IPR002686 Transposase IS200-like [PF01797] (3-87)
  IPR002686 Transposase IS200-like [SM01321] (2-91)
  IPR036515 Transposase IS200-like superfamily [G3DSA:3.30.70.1290] (1-91)
  IPR036515 Transposase IS200-like superfamily [SSF143422] (3-87)

Sequence (93 aa):
MLSSLRAYFEKVCAGFDCEIKEFNGEKDHVHLLINYPPTVAISKLVNSLKGVSSRMLRKEYAEELNRIYWKGVLWSPSYFAGSGGGAARRYPY

pLDDT: mean 87.56, std 12.37, range [48.34, 97.0]

Foldseek 3Di:
DQVVLVVQLCVLLVVQVKDWPDWDDDPQDIDTDMDHDPPDDPVVSVCSSLVRSLVVCCVVPVPVCCVVPVVSHNDDPDDDDDDDDDDPPDDDD

Secondary structure (DSSP, 8-state):
-HHHHHHHHHHHHHTTT-EEEEEEE-SS-EEEEEE--TTS-HHHHHHHHHHHHHHHHHHHSHHHHHHH-TTS--S-S----------------